Protein AF-A0A3D3DW24-F1 (afdb_monomer_lite)

Foldseek 3Di:
DDDDDDPPDDDDDDDDDDPPQDPVNCVVCCVPPVVVPDDDPPPDDDDPDDDPDDWDDDDLQVVLCQFQVDGCVVQQNPYLPDLPGGRQDGQTPLNVVVVVVDQAEDEDDQSQDPDPPRNVVVRNHPYYDDD

Radius of gyration: 16.71 Å; chains: 1; bounding box: 39×28×44 Å

Sequence (131 aa):
MTFVSGADSKPHVILIVNSDITEIDEQIAVDKVFSKNIDFPSGVAWRKSRCDVRLSPGGSATLAALLYGKQSLVCGVVGDHDWRRKPVRSTSLADHFALAGYTTVFSGAWSMGLSPPYDFKSRGFKAEIES

Structure (mmCIF, N/CA/C/O backbone):
data_AF-A0A3D3DW24-F1
#
_entry.id   AF-A0A3D3DW24-F1
#
loop_
_atom_site.g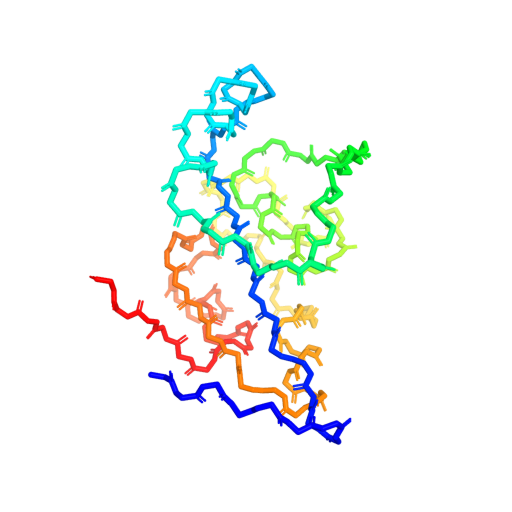roup_PDB
_atom_site.id
_atom_site.type_symbol
_atom_site.label_atom_id
_atom_site.label_alt_id
_atom_site.label_comp_id
_atom_site.label_asym_id
_atom_site.label_entity_id
_atom_site.label_seq_id
_atom_site.pdbx_PDB_ins_code
_atom_site.Cartn_x
_atom_site.Cartn_y
_atom_site.Cartn_z
_atom_site.occupancy
_atom_site.B_iso_or_equiv
_atom_site.auth_seq_id
_atom_site.auth_comp_id
_atom_site.auth_asym_id
_atom_site.auth_atom_id
_atom_site.pdbx_PDB_model_num
ATOM 1 N N . MET A 1 1 ? -16.713 14.308 7.192 1.00 38.91 1 MET A N 1
ATOM 2 C CA . MET A 1 1 ? -16.768 12.833 7.277 1.00 38.91 1 MET A CA 1
ATOM 3 C C . MET A 1 1 ? -17.411 12.491 8.609 1.00 38.91 1 MET A C 1
ATOM 5 O O . MET A 1 1 ? -16.880 12.899 9.631 1.00 38.91 1 MET A O 1
ATOM 9 N N . THR A 1 2 ? -18.591 11.876 8.608 1.00 37.19 2 THR A N 1
ATOM 10 C CA . THR A 1 2 ? -19.327 11.566 9.845 1.00 37.19 2 THR A CA 1
ATOM 11 C C . THR A 1 2 ? -18.972 10.144 10.259 1.00 37.19 2 THR A C 1
ATOM 13 O O . THR A 1 2 ? -19.266 9.208 9.519 1.00 37.19 2 THR A O 1
ATOM 16 N N . PHE A 1 3 ? -18.295 9.976 11.394 1.00 46.94 3 PHE A N 1
ATOM 17 C CA . PHE A 1 3 ? -17.976 8.655 11.931 1.00 46.94 3 PHE A CA 1
ATOM 18 C C . PHE A 1 3 ? -19.231 8.079 12.586 1.00 46.94 3 PHE A C 1
ATOM 20 O O . PHE A 1 3 ? -19.738 8.636 13.557 1.00 46.94 3 PHE A O 1
ATOM 27 N N . VAL A 1 4 ? -19.760 6.990 12.033 1.00 49.16 4 VAL A N 1
ATOM 28 C CA . VAL A 1 4 ? -20.922 6.293 12.594 1.00 49.16 4 VAL A CA 1
ATOM 29 C C . VAL A 1 4 ? -20.394 5.119 13.409 1.00 49.16 4 VAL A C 1
ATOM 31 O O . VAL A 1 4 ? -19.857 4.174 12.841 1.00 49.16 4 VAL A O 1
ATOM 34 N N . SER A 1 5 ? -20.511 5.173 14.737 1.00 45.50 5 SER A N 1
ATOM 35 C CA . SER A 1 5 ? -20.160 4.043 15.601 1.00 45.50 5 SER A CA 1
ATOM 36 C C . SER A 1 5 ? -21.376 3.132 15.789 1.00 45.50 5 SER A C 1
ATOM 38 O O . SER A 1 5 ? -22.230 3.394 16.636 1.00 45.50 5 SER A O 1
ATOM 40 N N . GLY A 1 6 ? -21.475 2.068 14.996 1.00 48.91 6 GLY A N 1
ATOM 41 C CA . GLY A 1 6 ? -22.394 0.956 15.250 1.00 48.91 6 GLY A CA 1
ATOM 42 C C . GLY A 1 6 ? -21.606 -0.307 15.583 1.00 48.91 6 GLY A C 1
ATOM 43 O O . GLY A 1 6 ? -20.629 -0.601 14.898 1.00 48.91 6 GLY A O 1
ATOM 44 N N . ALA A 1 7 ? -22.031 -1.069 16.594 1.00 57.09 7 ALA A N 1
ATOM 45 C CA . ALA A 1 7 ? -21.415 -2.353 16.960 1.00 57.09 7 ALA A CA 1
ATOM 46 C C . ALA A 1 7 ? -21.396 -3.380 15.801 1.00 57.09 7 ALA A C 1
ATOM 48 O O . ALA A 1 7 ? -20.548 -4.265 15.791 1.00 57.09 7 ALA A O 1
ATOM 49 N N . ASP A 1 8 ? -22.262 -3.193 14.796 1.00 55.69 8 ASP A N 1
ATOM 50 C CA . ASP A 1 8 ? -22.349 -4.006 13.573 1.00 55.69 8 ASP A CA 1
ATOM 51 C C . ASP A 1 8 ? -21.697 -3.353 12.335 1.00 55.69 8 ASP A C 1
ATOM 53 O O . ASP A 1 8 ? -21.780 -3.875 11.221 1.00 55.69 8 ASP A O 1
ATOM 57 N N . SER A 1 9 ? -21.058 -2.189 12.491 1.00 71.25 9 SER A N 1
ATOM 58 C CA . SER A 1 9 ? -20.392 -1.494 11.383 1.00 71.25 9 SER A CA 1
ATOM 59 C C . SER A 1 9 ? -18.926 -1.918 11.265 1.00 71.25 9 SER A C 1
ATOM 61 O O . SER A 1 9 ? -18.195 -1.985 12.253 1.00 71.25 9 SER A O 1
ATOM 63 N N . LYS A 1 10 ? -18.483 -2.224 10.037 1.00 81.88 10 LYS A N 1
ATOM 64 C CA . LYS A 1 10 ? -17.080 -2.559 9.746 1.00 81.88 10 LYS A CA 1
ATOM 65 C C . LYS A 1 10 ? -16.165 -1.411 10.200 1.00 81.88 10 LYS A C 1
ATOM 67 O O . LYS A 1 10 ? -16.485 -0.257 9.914 1.00 81.88 10 LYS A O 1
ATOM 72 N N . PRO A 1 11 ? -15.020 -1.691 10.849 1.00 85.50 11 PRO A N 1
ATOM 73 C CA . PRO A 1 11 ? -14.151 -0.639 11.363 1.00 85.50 11 PRO A CA 1
ATOM 74 C C . PRO A 1 11 ? -13.553 0.167 10.215 1.00 85.50 11 PRO A C 1
ATOM 76 O O . PRO A 1 11 ? -13.102 -0.414 9.229 1.00 85.50 11 PRO A O 1
ATOM 79 N N . HIS A 1 12 ? -13.495 1.491 10.361 1.00 83.62 12 HIS A N 1
ATOM 80 C CA . HIS A 1 12 ? -12.709 2.332 9.463 1.00 83.62 12 HIS A CA 1
ATOM 81 C C . HIS A 1 12 ? -11.217 2.047 9.660 1.00 83.62 12 HIS A C 1
ATOM 83 O O . HIS A 1 12 ? -10.728 2.018 10.788 1.00 83.62 12 HIS A O 1
ATOM 89 N N . VAL A 1 13 ? -10.494 1.855 8.558 1.00 87.94 13 VAL A N 1
ATOM 90 C CA . VAL A 1 13 ? -9.048 1.623 8.568 1.00 87.94 13 VAL A CA 1
ATOM 91 C C . VAL A 1 13 ? -8.363 2.836 7.957 1.00 87.94 13 VAL A C 1
ATOM 93 O O . VAL A 1 13 ? -8.644 3.193 6.815 1.00 87.94 13 VAL A O 1
ATOM 96 N N . ILE A 1 14 ? -7.470 3.464 8.721 1.00 86.69 14 ILE A N 1
ATOM 97 C CA . ILE A 1 14 ? -6.633 4.576 8.267 1.00 86.69 14 ILE A CA 1
ATOM 98 C C . ILE A 1 14 ? -5.181 4.123 8.385 1.00 86.69 14 ILE A C 1
ATOM 100 O O . ILE A 1 14 ? -4.731 3.756 9.469 1.00 86.69 14 ILE A O 1
ATOM 104 N N . LEU A 1 15 ? -4.460 4.140 7.265 1.00 87.94 15 LEU A N 1
ATOM 105 C CA . LEU A 1 15 ? -3.042 3.808 7.202 1.00 87.94 15 LEU A CA 1
ATOM 106 C C . LEU A 1 15 ? -2.259 5.063 6.819 1.00 87.94 15 LEU A C 1
ATOM 108 O O . LEU A 1 15 ? -2.418 5.577 5.715 1.00 87.94 15 LEU A O 1
ATOM 112 N N . ILE A 1 16 ? -1.418 5.537 7.735 1.00 84.31 16 ILE A N 1
ATOM 113 C CA . ILE A 1 16 ? -0.531 6.681 7.515 1.00 84.31 16 ILE A CA 1
ATOM 114 C C . ILE A 1 16 ? 0.878 6.134 7.321 1.00 84.31 16 ILE A C 1
ATOM 116 O O . ILE A 1 16 ? 1.389 5.415 8.180 1.00 84.31 16 ILE A O 1
ATOM 120 N N . VAL A 1 17 ? 1.486 6.462 6.185 1.00 83.19 17 VAL A N 1
ATOM 121 C CA . VAL A 1 17 ? 2.841 6.037 5.831 1.00 83.19 17 VAL A CA 1
ATOM 122 C C . VAL A 1 17 ? 3.675 7.284 5.622 1.00 83.19 17 VAL A C 1
ATOM 124 O O . VAL A 1 17 ? 3.370 8.097 4.753 1.00 83.19 17 VAL A O 1
ATOM 127 N N . ASN A 1 18 ? 4.722 7.429 6.423 1.00 79.88 18 ASN A N 1
ATOM 128 C CA . ASN A 1 18 ? 5.648 8.540 6.285 1.00 79.88 18 ASN A CA 1
ATOM 129 C C . ASN A 1 18 ? 6.760 8.188 5.286 1.00 79.88 18 ASN A C 1
ATOM 131 O O . ASN A 1 18 ? 7.170 7.030 5.198 1.00 79.88 18 ASN A O 1
ATOM 135 N N . SER A 1 19 ? 7.252 9.188 4.552 1.00 78.12 19 SER A N 1
ATOM 136 C CA . SER A 1 19 ? 8.435 9.058 3.691 1.00 78.12 19 SER A CA 1
ATOM 137 C C . SER A 1 19 ? 9.666 9.548 4.437 1.00 78.12 19 SER A C 1
ATOM 139 O O . SER A 1 19 ? 9.597 10.572 5.111 1.00 78.12 19 SER A O 1
ATOM 141 N N . ASP A 1 20 ? 10.776 8.827 4.287 1.00 76.62 20 ASP A N 1
ATOM 142 C CA . ASP A 1 20 ? 12.114 9.246 4.725 1.00 76.62 20 ASP A CA 1
ATOM 143 C C . ASP A 1 20 ? 12.233 9.630 6.209 1.00 76.62 20 ASP A C 1
ATOM 145 O O . ASP A 1 20 ? 13.071 10.444 6.586 1.00 76.62 20 ASP A O 1
ATOM 149 N N . ILE A 1 21 ? 11.415 9.014 7.068 1.00 73.75 21 ILE A N 1
ATOM 150 C CA . ILE A 1 21 ? 11.572 9.106 8.522 1.00 73.75 21 ILE A CA 1
ATOM 151 C C . ILE A 1 21 ? 12.443 7.943 8.987 1.00 73.75 21 ILE A C 1
ATOM 153 O O . ILE A 1 21 ? 12.124 6.777 8.746 1.00 73.75 21 ILE A O 1
ATOM 157 N N . THR A 1 22 ? 13.543 8.254 9.667 1.00 68.38 22 THR A N 1
ATOM 158 C CA . THR A 1 22 ? 14.401 7.245 10.297 1.00 68.38 22 THR A CA 1
ATOM 159 C C . THR A 1 22 ? 13.960 6.947 11.733 1.00 68.38 22 THR A C 1
ATOM 161 O O . THR A 1 22 ? 13.223 7.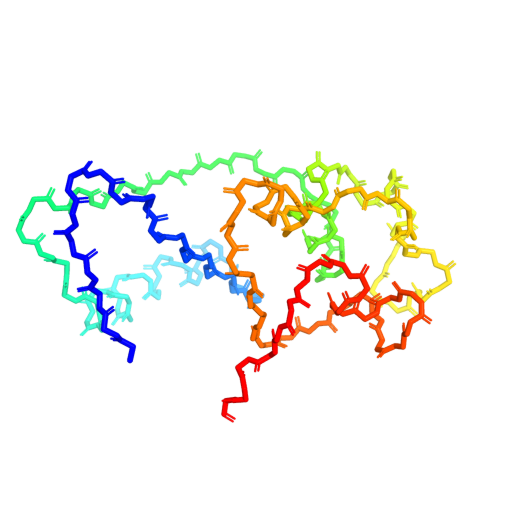716 12.346 1.00 68.38 22 THR A O 1
ATOM 164 N N . GLU A 1 23 ? 14.456 5.856 12.325 1.00 64.88 23 GLU A N 1
ATOM 165 C CA . GLU A 1 23 ? 14.204 5.532 13.742 1.00 64.88 23 GLU A CA 1
ATOM 166 C C . GLU A 1 23 ? 14.633 6.670 14.696 1.00 64.88 23 GLU A C 1
ATOM 168 O O . GLU A 1 23 ? 14.003 6.894 15.732 1.00 64.88 23 GLU A O 1
ATOM 173 N N . ILE A 1 24 ? 15.679 7.421 14.330 1.00 60.62 24 ILE A N 1
ATOM 174 C CA . ILE A 1 24 ? 16.173 8.574 15.098 1.00 60.62 24 ILE A CA 1
ATOM 175 C C . ILE A 1 24 ? 15.182 9.740 14.997 1.00 60.62 24 ILE A C 1
ATOM 177 O O . ILE A 1 24 ? 14.871 10.378 16.007 1.00 60.62 24 ILE A O 1
ATOM 181 N N . ASP A 1 25 ? 14.636 9.974 13.802 1.00 58.81 25 ASP A N 1
ATOM 182 C CA . ASP A 1 25 ? 13.602 10.984 13.580 1.00 58.81 25 ASP A CA 1
ATOM 183 C C . ASP A 1 25 ? 12.306 10.615 14.309 1.00 58.81 25 ASP A C 1
ATOM 185 O O . ASP A 1 25 ? 11.685 11.485 14.913 1.00 58.81 25 ASP A O 1
ATOM 189 N N . GLU A 1 26 ? 11.919 9.333 14.348 1.00 55.91 26 GLU A N 1
ATOM 190 C CA . GLU A 1 26 ? 10.730 8.866 15.075 1.00 55.91 26 GLU A CA 1
ATOM 191 C C . GLU A 1 26 ? 10.823 9.112 16.580 1.00 55.91 26 GLU A C 1
ATOM 193 O O . GLU A 1 26 ? 9.830 9.503 17.192 1.00 55.91 26 GLU A O 1
ATOM 198 N N . GLN A 1 27 ? 11.987 8.898 17.198 1.00 56.78 27 GLN A N 1
ATOM 199 C CA . GLN A 1 27 ? 12.145 9.129 18.636 1.00 56.78 27 GLN A CA 1
ATOM 200 C C . GLN A 1 27 ? 11.917 10.607 18.992 1.00 56.78 27 GLN A C 1
ATOM 202 O O . GLN A 1 27 ? 11.334 10.918 20.026 1.00 56.78 27 GLN A O 1
ATOM 207 N N . ILE A 1 28 ? 12.323 11.524 18.113 1.00 54.56 28 ILE A N 1
ATOM 208 C CA . ILE A 1 28 ? 12.154 12.967 18.318 1.00 54.56 28 ILE A CA 1
ATOM 209 C C . ILE A 1 28 ? 10.757 13.435 17.872 1.00 54.56 28 ILE A C 1
ATOM 211 O O . ILE A 1 28 ? 10.170 14.308 18.516 1.00 54.56 28 ILE A O 1
ATOM 215 N N . ALA A 1 29 ? 10.211 12.871 16.793 1.00 55.50 29 ALA A N 1
ATOM 216 C CA . ALA A 1 29 ? 8.963 13.299 16.164 1.00 55.50 29 ALA A CA 1
ATOM 217 C C . ALA A 1 29 ? 7.713 12.686 16.807 1.00 55.50 29 ALA A C 1
ATOM 219 O O . ALA A 1 29 ? 6.714 13.384 16.960 1.00 55.50 29 ALA A O 1
ATOM 220 N N . VAL A 1 30 ? 7.736 11.421 17.234 1.00 55.97 30 VAL A N 1
ATOM 221 C CA . VAL A 1 30 ? 6.582 10.807 17.915 1.00 55.97 30 VAL A CA 1
ATOM 222 C C . VAL A 1 30 ? 6.322 11.512 19.246 1.00 55.97 30 VAL A C 1
ATOM 224 O O . VAL A 1 30 ? 5.193 11.926 19.516 1.00 55.97 30 VAL A O 1
ATOM 227 N N . ASP A 1 31 ? 7.381 11.758 20.018 1.00 56.03 31 ASP A N 1
ATOM 228 C CA . ASP A 1 31 ? 7.270 12.383 21.336 1.00 56.03 31 ASP A CA 1
ATOM 229 C C . ASP A 1 31 ? 6.889 13.873 21.255 1.00 56.03 31 ASP A C 1
ATOM 231 O O . ASP A 1 31 ? 6.222 14.378 22.160 1.00 56.03 31 ASP A O 1
ATOM 235 N N . LYS A 1 32 ? 7.261 14.590 20.179 1.00 54.06 32 LYS A N 1
ATOM 236 C CA . LYS A 1 32 ? 6.997 16.040 20.036 1.00 54.06 32 LYS A CA 1
ATOM 237 C C . LYS A 1 32 ? 5.8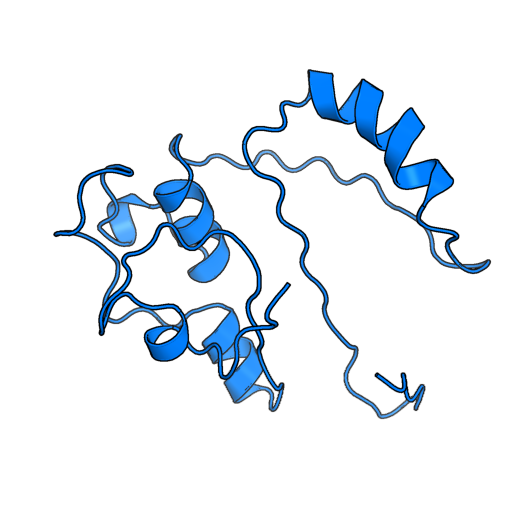29 16.418 19.123 1.00 54.06 32 LYS A C 1
ATOM 239 O O . LYS A 1 32 ? 5.256 17.486 19.338 1.00 54.06 32 LYS A O 1
ATOM 244 N N . VAL A 1 33 ? 5.520 15.621 18.098 1.00 54.09 33 VAL A N 1
ATOM 245 C CA . VAL A 1 33 ? 4.571 15.967 17.018 1.00 54.09 33 VAL A CA 1
ATOM 246 C C . VAL A 1 33 ? 3.296 15.132 17.104 1.00 54.09 33 VAL A C 1
ATOM 248 O O . VAL A 1 33 ? 2.204 15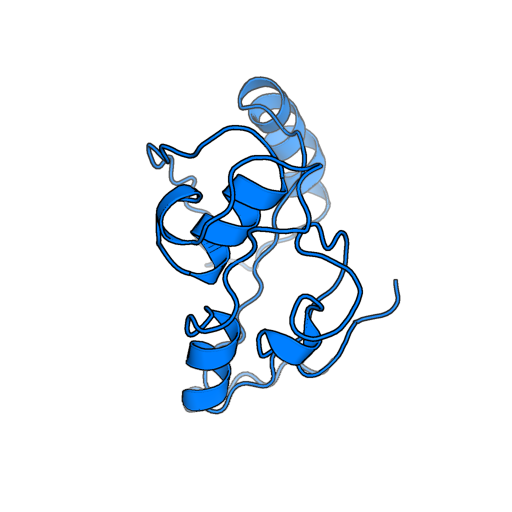.692 17.026 1.00 54.09 33 VAL A O 1
ATOM 251 N N . PHE A 1 34 ? 3.404 13.816 17.312 1.00 56.34 34 PHE A N 1
ATOM 252 C CA . PHE A 1 34 ? 2.221 12.947 17.386 1.00 56.34 34 PHE A CA 1
ATOM 253 C C . PHE A 1 34 ? 1.440 13.135 18.689 1.00 56.34 34 PHE A C 1
ATOM 255 O O . PHE A 1 34 ? 0.217 13.239 18.653 1.00 56.34 34 PHE A O 1
ATOM 262 N N . SER A 1 35 ? 2.142 13.259 19.818 1.00 55.28 35 SER A N 1
ATOM 263 C CA . SER A 1 35 ? 1.539 13.466 21.144 1.00 55.28 35 SER A CA 1
ATOM 264 C C . SER A 1 35 ? 0.754 14.778 21.289 1.00 55.28 35 SER A C 1
ATOM 266 O O . SER A 1 35 ? -0.080 14.882 22.179 1.00 55.28 35 SER A O 1
ATOM 268 N N . LYS A 1 36 ? 1.015 15.781 20.436 1.00 56.69 36 LYS A N 1
ATOM 269 C CA . LYS A 1 36 ? 0.363 17.102 20.499 1.00 56.69 36 LYS A CA 1
ATOM 270 C C . LYS A 1 36 ? -0.828 17.264 19.559 1.00 56.69 36 LYS A C 1
ATOM 272 O O . LYS A 1 36 ? -1.654 18.134 19.798 1.00 56.69 36 LYS A O 1
ATOM 277 N N . ASN A 1 37 ? -0.880 16.481 18.481 1.00 58.06 37 ASN A N 1
ATOM 278 C CA . ASN A 1 37 ? -1.878 16.640 17.418 1.00 58.06 37 ASN A CA 1
ATOM 279 C C . ASN A 1 37 ? -2.898 15.495 17.372 1.00 58.06 37 ASN A C 1
ATOM 281 O O . ASN A 1 37 ? -3.870 15.584 16.625 1.00 58.06 37 ASN A O 1
ATOM 285 N N . ILE A 1 38 ? -2.681 14.421 18.139 1.00 59.22 38 ILE A N 1
ATOM 286 C CA . ILE A 1 38 ? -3.618 13.303 18.240 1.00 59.22 38 ILE A CA 1
ATOM 287 C C . ILE A 1 38 ? -3.994 13.098 19.707 1.00 59.22 38 ILE A C 1
ATOM 289 O O . ILE A 1 38 ? -3.320 12.378 20.443 1.00 59.22 38 ILE A O 1
ATOM 293 N N . ASP A 1 39 ? -5.099 13.718 20.116 1.00 56.69 39 ASP A N 1
ATOM 294 C CA . ASP A 1 39 ? -5.760 13.395 21.378 1.00 56.69 39 ASP A CA 1
ATOM 295 C C . ASP A 1 39 ? -6.472 12.051 21.220 1.00 56.69 39 ASP A C 1
ATOM 297 O O . ASP A 1 39 ? -7.531 11.940 20.595 1.00 56.69 39 ASP A O 1
ATOM 301 N N . PHE A 1 40 ? -5.868 10.993 21.755 1.00 59.06 40 PHE A N 1
ATOM 302 C CA . PHE A 1 40 ? -6.515 9.689 21.778 1.00 59.06 40 PHE A CA 1
ATOM 303 C C . PHE A 1 40 ? -7.597 9.660 22.869 1.00 59.06 40 PHE A C 1
ATOM 305 O O . PHE A 1 40 ? -7.329 10.059 24.006 1.00 59.06 40 PHE A O 1
ATOM 312 N N . PRO A 1 41 ? -8.809 9.154 22.571 1.00 59.97 41 PRO A N 1
ATOM 313 C CA . PRO A 1 41 ? -9.841 8.956 23.580 1.00 59.97 41 PRO A CA 1
ATOM 314 C C . PRO A 1 41 ? -9.350 8.064 24.723 1.00 59.97 41 PRO A C 1
ATOM 316 O O . PRO A 1 41 ? -8.567 7.129 24.513 1.00 59.97 41 PRO A O 1
ATOM 319 N N . SER A 1 42 ? -9.870 8.298 25.929 1.00 55.03 42 SER A N 1
ATOM 320 C CA . SER A 1 42 ? -9.636 7.417 27.071 1.00 55.03 42 SER A CA 1
ATOM 321 C C . SER A 1 42 ? -10.051 5.978 26.720 1.00 55.03 42 SER A C 1
ATOM 323 O O . SER A 1 42 ? -11.199 5.708 26.379 1.00 55.03 42 SER A O 1
ATOM 325 N N . GLY A 1 43 ? -9.091 5.047 26.758 1.00 56.97 43 GLY A N 1
ATOM 326 C CA . GLY A 1 43 ? -9.305 3.628 26.436 1.00 56.97 43 GLY A CA 1
ATOM 327 C C . GLY A 1 43 ? -8.646 3.134 25.144 1.00 56.97 43 GLY A C 1
ATOM 328 O O . GLY A 1 43 ? -8.573 1.923 24.937 1.00 56.97 43 GLY A O 1
ATOM 329 N N . VAL A 1 44 ? -8.098 4.018 24.303 1.00 61.44 44 VAL A N 1
ATOM 330 C CA . VAL A 1 44 ? -7.257 3.602 23.168 1.00 61.44 44 VAL A CA 1
ATOM 331 C C . VAL A 1 44 ? -5.818 3.423 23.649 1.00 61.44 44 VAL A C 1
ATOM 333 O O . VAL A 1 44 ? -5.095 4.389 23.883 1.00 61.44 44 VAL A O 1
ATOM 336 N N . ALA A 1 45 ? -5.386 2.171 23.807 1.00 58.25 45 ALA A N 1
ATOM 337 C CA . ALA A 1 45 ? -3.998 1.862 24.129 1.00 58.25 45 ALA A CA 1
ATOM 338 C C . ALA A 1 45 ? -3.126 2.046 22.880 1.00 58.25 45 ALA A C 1
ATOM 340 O O . ALA A 1 45 ? -3.171 1.234 21.952 1.00 58.25 45 ALA A O 1
ATOM 341 N N . TRP A 1 46 ? -2.309 3.100 22.853 1.00 59.38 46 TRP A N 1
ATOM 342 C CA . TRP A 1 46 ? -1.268 3.217 21.840 1.00 59.38 46 TRP A CA 1
ATOM 343 C C . TRP A 1 46 ? -0.209 2.147 22.102 1.00 59.38 46 TRP A C 1
ATOM 345 O O . TRP A 1 46 ? 0.459 2.149 23.137 1.00 59.38 46 TRP A O 1
ATOM 355 N N . ARG A 1 47 ? -0.064 1.198 21.176 1.00 61.00 47 ARG A N 1
ATOM 356 C CA . ARG A 1 47 ? 0.977 0.175 21.252 1.00 61.00 47 ARG A CA 1
ATOM 357 C C . ARG A 1 47 ? 2.040 0.491 20.217 1.00 61.00 47 ARG A C 1
ATOM 359 O O . ARG A 1 47 ? 1.860 0.191 19.039 1.00 61.00 47 ARG A O 1
ATOM 366 N N . LYS A 1 48 ? 3.172 1.043 20.663 1.00 61.84 48 LYS A N 1
ATOM 367 C CA . LYS A 1 48 ? 4.377 1.074 19.830 1.00 61.84 48 LYS A CA 1
ATOM 368 C C . LYS A 1 48 ? 4.770 -0.371 19.544 1.00 61.84 48 LYS A C 1
ATOM 370 O O . LYS A 1 48 ? 5.160 -1.101 20.453 1.00 61.84 48 LYS A O 1
ATOM 375 N N . SER A 1 49 ? 4.631 -0.793 18.297 1.00 61.47 49 SER A N 1
ATOM 376 C CA . SER A 1 49 ? 5.093 -2.099 17.845 1.00 61.47 49 SER A CA 1
ATOM 377 C C . SER A 1 49 ? 6.281 -1.881 16.928 1.00 61.47 49 SER A C 1
ATOM 379 O O . SER A 1 49 ? 6.143 -1.261 15.878 1.00 61.47 49 SER A O 1
ATOM 381 N N . ARG A 1 50 ? 7.449 -2.387 17.325 1.00 62.34 50 ARG A N 1
ATOM 382 C CA . ARG A 1 50 ? 8.588 -2.515 16.417 1.00 62.34 50 ARG A CA 1
ATOM 383 C C . ARG A 1 50 ? 8.451 -3.848 15.704 1.00 62.34 50 ARG A C 1
ATOM 385 O O . ARG A 1 50 ? 8.293 -4.880 16.353 1.00 62.34 50 ARG A O 1
ATOM 392 N N . CYS A 1 51 ? 8.469 -3.817 14.383 1.00 60.12 51 CYS A N 1
ATOM 393 C CA . CYS A 1 51 ? 8.566 -5.017 13.572 1.00 60.12 51 CYS A CA 1
ATOM 394 C C . CYS A 1 51 ? 9.832 -4.914 12.726 1.00 60.12 51 CYS A C 1
ATOM 396 O O . CYS A 1 51 ? 10.098 -3.868 12.136 1.00 60.12 51 CYS A O 1
ATOM 398 N N . ASP A 1 52 ? 10.614 -5.993 12.687 1.00 64.88 52 ASP A N 1
ATOM 399 C CA . ASP A 1 52 ? 11.770 -6.101 11.798 1.00 64.88 52 ASP A CA 1
ATOM 400 C C . ASP A 1 52 ? 11.268 -6.240 10.360 1.00 64.88 52 ASP A C 1
ATOM 402 O O . ASP A 1 52 ? 11.064 -7.337 9.832 1.00 64.88 52 ASP A O 1
ATOM 406 N N . VAL A 1 53 ? 11.014 -5.100 9.729 1.00 66.62 53 VAL A N 1
ATOM 407 C CA . VAL A 1 53 ? 10.511 -5.027 8.364 1.00 66.62 53 VAL A CA 1
ATOM 408 C C . VAL A 1 53 ? 11.706 -4.939 7.423 1.00 66.62 53 VAL A C 1
ATOM 410 O O . VAL A 1 53 ? 12.341 -3.901 7.265 1.00 66.62 53 VAL A O 1
ATOM 413 N N . ARG A 1 54 ? 12.043 -6.074 6.806 1.00 73.56 54 ARG A N 1
ATOM 414 C CA . ARG A 1 54 ? 13.116 -6.153 5.808 1.00 73.56 54 ARG A CA 1
ATOM 415 C C . ARG A 1 54 ? 12.562 -5.800 4.435 1.00 73.56 54 ARG A C 1
ATOM 417 O O . ARG A 1 54 ? 11.900 -6.619 3.798 1.00 73.56 54 ARG A O 1
ATOM 424 N N . LEU A 1 55 ? 12.855 -4.588 3.985 1.00 74.62 55 LEU A N 1
ATOM 425 C CA . LEU A 1 55 ? 12.443 -4.063 2.687 1.00 74.62 55 LEU A CA 1
ATOM 426 C C . LEU A 1 55 ? 13.667 -3.673 1.870 1.00 74.62 55 LEU A C 1
ATOM 428 O O . LEU A 1 55 ? 14.718 -3.346 2.419 1.00 74.62 55 LEU A O 1
ATOM 432 N N . SER A 1 56 ? 13.530 -3.693 0.545 1.00 81.12 56 SER A N 1
ATOM 433 C CA . SER A 1 56 ? 14.509 -3.007 -0.296 1.00 81.12 56 SER A CA 1
ATOM 434 C C . SER A 1 56 ? 14.384 -1.495 -0.082 1.00 81.12 56 SER A C 1
ATOM 436 O O . SER A 1 56 ? 13.264 -1.011 0.098 1.00 81.12 56 SER A O 1
ATOM 438 N N . PRO A 1 57 ? 15.500 -0.750 -0.119 1.00 80.06 57 PRO A N 1
ATOM 439 C CA . PRO A 1 57 ? 15.467 0.700 0.009 1.00 80.06 57 PRO A CA 1
ATOM 440 C C . PRO A 1 57 ? 14.685 1.337 -1.147 1.00 80.06 57 PRO A C 1
ATOM 442 O O . PRO A 1 57 ? 14.640 0.793 -2.254 1.00 80.06 57 PRO A O 1
ATOM 445 N N . GLY A 1 58 ? 14.100 2.504 -0.882 1.00 82.56 58 GLY A N 1
ATOM 446 C CA . GLY A 1 58 ? 13.358 3.295 -1.863 1.00 82.56 58 GLY A CA 1
ATOM 447 C C . GLY A 1 58 ? 11.845 3.291 -1.647 1.00 82.56 58 GLY A C 1
ATOM 448 O O . GLY A 1 58 ? 11.256 2.358 -1.080 1.00 82.56 58 GLY A O 1
ATOM 449 N N . GLY A 1 59 ? 11.204 4.357 -2.119 1.00 84.44 59 GLY A N 1
ATOM 450 C CA . GLY A 1 59 ? 9.776 4.594 -1.914 1.00 84.44 59 GLY A CA 1
ATOM 451 C C . GLY A 1 59 ? 8.899 3.609 -2.689 1.00 84.44 59 GLY A C 1
ATOM 452 O O . GLY A 1 59 ? 7.895 3.125 -2.170 1.00 84.44 59 GLY A O 1
ATOM 453 N N . SER A 1 60 ? 9.285 3.252 -3.914 1.00 86.00 60 SER A N 1
ATOM 454 C CA . SER A 1 60 ? 8.535 2.314 -4.766 1.00 86.00 60 SER A CA 1
ATOM 455 C C . SER A 1 60 ? 8.632 0.890 -4.240 1.00 86.00 60 SER A C 1
ATOM 457 O O . SER A 1 60 ? 7.653 0.147 -4.273 1.00 86.00 60 SER A O 1
ATOM 459 N N . ALA A 1 61 ? 9.806 0.497 -3.743 1.00 86.38 61 ALA A N 1
ATOM 460 C CA . ALA A 1 61 ? 10.005 -0.821 -3.155 1.00 86.38 61 ALA A CA 1
ATOM 461 C C . ALA A 1 61 ? 9.183 -0.994 -1.871 1.00 86.38 61 ALA A C 1
ATOM 463 O O . ALA A 1 61 ? 8.492 -2.004 -1.717 1.00 86.38 61 ALA A O 1
ATOM 464 N N . THR A 1 62 ? 9.214 0.015 -0.999 1.00 86.25 62 THR A N 1
ATOM 465 C CA . THR A 1 62 ? 8.417 0.063 0.233 1.00 86.25 62 THR A CA 1
ATOM 466 C C . THR A 1 62 ? 6.925 0.019 -0.076 1.00 86.25 62 THR A C 1
ATOM 468 O O . THR A 1 62 ? 6.208 -0.831 0.455 1.00 86.25 62 THR A O 1
ATOM 471 N N . LEU A 1 63 ? 6.455 0.864 -0.999 1.00 87.06 63 LEU A N 1
ATOM 472 C CA . LEU A 1 63 ? 5.046 0.908 -1.383 1.00 87.06 63 LEU A CA 1
ATOM 473 C C . LEU A 1 63 ? 4.587 -0.405 -2.037 1.00 87.06 63 LEU A C 1
ATOM 475 O O . LEU A 1 63 ? 3.492 -0.882 -1.752 1.00 87.06 63 LEU A O 1
ATOM 479 N N . ALA A 1 64 ? 5.425 -1.045 -2.858 1.00 87.56 64 ALA A N 1
ATOM 480 C CA . ALA A 1 64 ? 5.116 -2.356 -3.424 1.00 87.56 64 ALA A CA 1
ATOM 481 C C . ALA A 1 64 ? 4.988 -3.437 -2.342 1.00 87.56 64 ALA A C 1
ATOM 483 O O . ALA A 1 64 ? 4.048 -4.232 -2.369 1.00 87.56 64 ALA A O 1
ATOM 484 N N . ALA A 1 65 ? 5.900 -3.470 -1.375 1.00 87.12 65 ALA A N 1
ATOM 485 C CA . ALA A 1 65 ? 5.817 -4.442 -0.295 1.00 87.12 65 ALA A CA 1
ATOM 486 C C . ALA A 1 65 ? 4.590 -4.226 0.589 1.00 87.12 65 ALA A C 1
ATOM 488 O O . ALA A 1 65 ? 3.916 -5.194 0.938 1.00 87.12 65 ALA A O 1
ATOM 489 N N . LEU A 1 66 ? 4.260 -2.969 0.876 1.00 88.75 66 LEU A N 1
ATOM 490 C CA . LEU A 1 66 ? 3.077 -2.604 1.640 1.00 88.75 66 LEU A CA 1
ATOM 491 C C . LEU A 1 66 ? 1.781 -3.006 0.927 1.00 88.75 66 LEU A C 1
ATOM 493 O O . LEU A 1 66 ? 0.904 -3.620 1.529 1.00 88.75 66 LEU A O 1
ATOM 497 N N . LEU A 1 67 ? 1.657 -2.667 -0.358 1.00 89.19 67 LEU A N 1
ATOM 498 C CA . LEU A 1 67 ? 0.431 -2.909 -1.113 1.00 89.19 67 LEU A CA 1
ATOM 499 C C . LEU A 1 67 ? 0.235 -4.380 -1.463 1.00 89.19 67 LEU A C 1
ATOM 501 O O . LEU A 1 67 ? -0.903 -4.816 -1.546 1.00 89.19 67 LEU A O 1
ATOM 505 N N . TYR A 1 68 ? 1.298 -5.143 -1.702 1.00 88.19 68 TYR A N 1
ATOM 506 C CA . TYR A 1 68 ? 1.165 -6.511 -2.217 1.00 88.19 68 TYR A CA 1
ATOM 507 C C . TYR A 1 68 ? 1.582 -7.591 -1.220 1.00 88.19 68 TYR A C 1
ATOM 509 O O . TYR A 1 68 ? 1.452 -8.774 -1.534 1.00 88.19 68 TYR A O 1
ATOM 517 N N . GLY A 1 69 ? 2.121 -7.217 -0.055 1.00 87.56 69 GLY A N 1
ATOM 518 C CA . GLY A 1 69 ? 2.637 -8.163 0.939 1.00 87.56 69 GLY A CA 1
ATOM 519 C C . GLY A 1 69 ? 3.791 -9.026 0.414 1.00 87.56 69 GLY A C 1
ATOM 520 O O . GLY A 1 69 ? 3.990 -10.147 0.876 1.00 87.56 69 GLY A O 1
ATOM 521 N N . LYS A 1 70 ? 4.519 -8.548 -0.603 1.00 85.75 70 LYS A N 1
ATOM 522 C CA . LYS A 1 70 ? 5.554 -9.298 -1.334 1.00 85.75 70 LYS A CA 1
ATOM 523 C C . LYS A 1 70 ? 6.814 -8.462 -1.493 1.00 85.75 70 LYS A C 1
ATOM 525 O O . LYS A 1 70 ? 6.739 -7.248 -1.637 1.00 85.75 70 LYS A O 1
ATOM 530 N N . GLN A 1 71 ? 7.975 -9.115 -1.542 1.00 85.12 71 GLN A N 1
ATOM 531 C CA . GLN A 1 71 ? 9.232 -8.423 -1.831 1.00 85.12 71 GLN A CA 1
ATOM 532 C C . GLN A 1 71 ? 9.154 -7.667 -3.166 1.00 85.12 71 GLN A C 1
ATOM 534 O O . GLN A 1 71 ? 8.602 -8.167 -4.148 1.00 85.12 71 GLN A O 1
ATOM 539 N N . SER A 1 72 ? 9.746 -6.474 -3.202 1.00 83.62 72 SER A N 1
ATOM 540 C CA . SER A 1 72 ? 9.767 -5.562 -4.355 1.00 83.62 72 SER A CA 1
ATOM 541 C C . SER A 1 72 ? 10.162 -6.262 -5.660 1.00 83.62 72 SER A C 1
ATOM 543 O O . SER A 1 72 ? 9.440 -6.151 -6.647 1.00 83.62 72 SER A O 1
ATOM 545 N N . LEU A 1 73 ? 11.225 -7.072 -5.647 1.00 82.44 73 LEU A N 1
ATOM 546 C CA . LEU A 1 73 ? 11.697 -7.818 -6.819 1.00 82.44 73 LEU A CA 1
ATOM 547 C C . LEU A 1 73 ? 10.682 -8.850 -7.331 1.00 82.44 73 LEU A C 1
ATOM 549 O O . LEU A 1 73 ? 10.553 -9.027 -8.539 1.00 82.44 73 LEU A O 1
ATOM 553 N N . VAL A 1 74 ? 9.914 -9.488 -6.441 1.00 83.44 74 VAL A N 1
ATOM 554 C CA . VAL A 1 74 ? 8.816 -10.403 -6.821 1.00 83.44 74 VAL A CA 1
ATOM 555 C C . VAL A 1 74 ? 7.677 -9.628 -7.484 1.00 83.44 74 VAL A C 1
ATOM 557 O O . VAL A 1 74 ? 7.017 -10.121 -8.396 1.00 83.44 74 VAL A O 1
ATOM 560 N N . CYS A 1 75 ? 7.480 -8.382 -7.064 1.00 80.56 75 CYS A N 1
ATOM 561 C CA . CYS A 1 75 ? 6.590 -7.428 -7.712 1.00 80.56 75 CYS A CA 1
ATOM 562 C C . CYS A 1 75 ? 7.191 -6.823 -8.998 1.00 80.56 75 CYS A C 1
ATOM 564 O O . CYS A 1 75 ? 6.538 -6.019 -9.657 1.00 80.56 75 CYS A O 1
ATOM 566 N N . GLY A 1 76 ? 8.417 -7.190 -9.371 1.00 81.00 76 GLY A N 1
ATOM 567 C CA . GLY A 1 76 ? 9.160 -6.622 -10.493 1.00 81.00 76 GLY A CA 1
ATOM 568 C C . GLY A 1 76 ? 9.872 -5.308 -10.172 1.00 81.00 76 GLY A C 1
ATOM 569 O O . GLY A 1 76 ? 10.699 -4.880 -10.967 1.00 81.00 76 GLY A O 1
ATOM 570 N N . VAL A 1 77 ? 9.622 -4.681 -9.022 1.00 82.88 77 VAL A N 1
ATOM 571 C CA . VAL A 1 77 ? 10.189 -3.374 -8.671 1.00 82.88 77 VAL A CA 1
ATOM 572 C C . VAL A 1 77 ? 11.676 -3.518 -8.373 1.00 82.88 77 VAL A C 1
ATOM 574 O O . VAL A 1 77 ? 12.061 -4.108 -7.366 1.00 82.88 77 VAL A O 1
ATOM 577 N N . VAL A 1 78 ? 12.506 -2.957 -9.253 1.00 78.38 78 VAL A N 1
ATOM 578 C CA . VAL A 1 78 ? 13.976 -2.998 -9.156 1.00 78.38 78 VAL A CA 1
ATOM 579 C C . VAL A 1 78 ? 14.596 -1.689 -8.662 1.00 78.38 78 VAL A C 1
ATOM 581 O O . VAL A 1 78 ? 15.752 -1.685 -8.253 1.00 78.38 78 VAL A O 1
ATOM 584 N N . GLY A 1 79 ? 13.845 -0.587 -8.682 1.00 76.50 79 GLY A N 1
ATOM 585 C CA . GLY A 1 79 ? 14.294 0.722 -8.216 1.00 76.50 79 GLY A CA 1
ATOM 586 C C . GLY A 1 79 ? 13.247 1.806 -8.461 1.00 76.50 79 GLY A C 1
ATOM 587 O O . GLY A 1 79 ? 12.282 1.591 -9.197 1.00 76.50 79 GLY A O 1
ATOM 588 N N . ASP A 1 80 ? 13.443 2.976 -7.857 1.00 75.50 80 ASP A N 1
ATOM 589 C CA . ASP A 1 80 ? 12.451 4.059 -7.895 1.00 75.50 80 ASP A CA 1
ATOM 590 C C . ASP A 1 80 ? 12.302 4.701 -9.278 1.00 75.50 80 ASP A C 1
ATOM 592 O O . ASP A 1 80 ? 11.200 5.074 -9.691 1.00 75.50 80 ASP A O 1
ATOM 596 N N . HIS A 1 81 ? 13.398 4.755 -10.033 1.00 72.12 81 HIS A N 1
ATOM 597 C CA . HIS A 1 81 ? 13.443 5.387 -11.351 1.00 72.12 81 HIS A CA 1
ATOM 598 C C . HIS A 1 81 ? 13.080 4.449 -12.510 1.00 72.12 81 HIS A C 1
ATOM 600 O O . HIS A 1 81 ? 12.946 4.910 -13.644 1.00 72.12 81 HIS A O 1
ATOM 606 N N . ASP A 1 82 ? 12.896 3.147 -12.262 1.00 67.75 82 ASP A N 1
ATOM 607 C CA . ASP A 1 82 ? 12.536 2.201 -13.319 1.00 67.75 82 ASP A CA 1
ATOM 608 C C . ASP A 1 82 ? 11.017 2.004 -13.390 1.00 67.75 82 ASP A C 1
ATOM 610 O O . ASP A 1 82 ? 10.404 1.241 -12.640 1.00 67.75 82 ASP A O 1
ATOM 614 N N . TRP A 1 83 ? 10.383 2.707 -14.326 1.00 60.44 83 TRP A N 1
ATOM 615 C CA . TRP A 1 83 ? 8.954 2.565 -14.599 1.00 60.44 83 TRP A CA 1
ATOM 616 C C . TRP A 1 83 ? 8.598 1.235 -15.283 1.00 60.44 83 TRP A C 1
ATOM 618 O O . TRP A 1 83 ? 7.439 0.825 -15.236 1.00 60.44 83 TRP A O 1
ATOM 628 N N . ARG A 1 84 ? 9.559 0.537 -15.909 1.00 58.38 84 ARG A N 1
ATOM 629 C CA . ARG A 1 84 ? 9.292 -0.609 -16.801 1.00 58.38 84 ARG A CA 1
ATOM 630 C C . ARG A 1 84 ? 9.009 -1.917 -16.072 1.00 58.38 84 ARG A C 1
ATOM 632 O O . ARG A 1 84 ? 8.695 -2.914 -16.720 1.00 58.38 84 ARG A O 1
ATOM 639 N N . ARG A 1 85 ? 9.108 -1.951 -14.744 1.00 62.75 85 ARG A N 1
ATOM 640 C CA . ARG A 1 85 ? 8.974 -3.187 -13.964 1.00 62.75 85 ARG A CA 1
ATOM 641 C C . ARG A 1 85 ? 8.172 -2.968 -12.686 1.00 62.75 85 ARG A C 1
ATOM 643 O O . ARG A 1 85 ? 8.646 -3.181 -11.584 1.00 62.75 85 ARG A O 1
ATOM 650 N N . LYS A 1 86 ? 6.936 -2.502 -12.816 1.00 65.81 86 LYS A N 1
ATOM 651 C CA . LYS A 1 86 ? 6.036 -2.346 -11.665 1.00 65.81 86 LYS A CA 1
ATOM 652 C C . LYS A 1 86 ? 4.919 -3.390 -11.746 1.00 65.81 86 LYS A C 1
ATOM 654 O O . LYS A 1 86 ? 4.488 -3.709 -12.855 1.00 65.81 86 LYS A O 1
ATOM 659 N N . PRO A 1 87 ? 4.482 -3.979 -10.620 1.00 64.44 87 PRO A N 1
ATOM 660 C CA . PRO A 1 87 ? 3.621 -5.163 -10.602 1.00 64.44 87 PRO A CA 1
ATOM 661 C C . PRO A 1 87 ? 2.310 -4.840 -11.297 1.00 64.44 87 PRO A C 1
ATOM 663 O O . PRO A 1 87 ? 1.576 -4.006 -10.803 1.00 64.44 87 PRO A O 1
ATOM 666 N N . VAL A 1 88 ? 2.006 -5.453 -12.444 1.00 63.56 88 VAL A N 1
ATOM 667 C CA . VAL A 1 88 ? 0.799 -5.113 -13.225 1.00 63.56 88 VAL A CA 1
ATOM 668 C C . VAL A 1 88 ? -0.432 -5.914 -12.803 1.00 63.56 88 VAL A C 1
ATOM 670 O O . VAL A 1 88 ? -1.538 -5.399 -12.913 1.00 63.56 88 VAL A O 1
ATOM 673 N N . ARG A 1 89 ? -0.260 -7.136 -12.290 1.00 68.31 89 ARG A N 1
ATOM 674 C CA . ARG A 1 89 ? -1.354 -8.116 -12.132 1.00 68.31 89 ARG A CA 1
ATOM 675 C C . ARG A 1 89 ? -1.517 -8.690 -10.719 1.00 68.31 89 ARG A C 1
ATOM 677 O O . ARG A 1 89 ? -2.138 -9.734 -10.559 1.00 68.31 89 ARG A O 1
ATOM 684 N N . SER A 1 90 ? -0.937 -8.054 -9.707 1.00 77.94 90 SER A N 1
ATOM 685 C CA . SER A 1 90 ? -1.081 -8.507 -8.319 1.00 77.94 90 SER A CA 1
ATOM 686 C C . SER A 1 90 ? -2.286 -7.838 -7.666 1.00 77.94 90 SER A C 1
ATOM 688 O O . SER A 1 90 ? -2.456 -6.633 -7.818 1.00 77.94 90 SER A O 1
ATOM 690 N N . THR A 1 91 ? -3.076 -8.607 -6.914 1.00 87.81 91 THR A N 1
ATOM 691 C CA . THR A 1 91 ? -4.112 -8.075 -6.019 1.00 87.81 91 THR A CA 1
ATOM 692 C C . THR A 1 91 ? -3.452 -7.201 -4.960 1.00 87.81 91 THR A C 1
ATOM 694 O O . THR A 1 91 ? -2.552 -7.667 -4.256 1.00 87.81 91 THR A O 1
ATOM 697 N N . SER A 1 92 ? -3.850 -5.936 -4.886 1.00 90.31 92 SER A N 1
ATOM 698 C CA . SER A 1 92 ? -3.347 -4.992 -3.894 1.00 90.31 92 SER A CA 1
ATOM 699 C C . SER A 1 92 ? -4.115 -5.106 -2.572 1.00 90.31 92 SER A C 1
ATOM 701 O O . SER A 1 92 ? -5.205 -5.674 -2.489 1.00 90.31 92 SER A O 1
ATOM 703 N N . LEU A 1 93 ? -3.577 -4.490 -1.524 1.00 92.31 93 LEU A N 1
ATOM 704 C CA . LEU A 1 93 ? -4.245 -4.299 -0.244 1.00 92.31 93 LEU A CA 1
ATOM 705 C C . LEU A 1 93 ? -5.587 -3.577 -0.431 1.00 92.31 93 LEU A C 1
ATOM 707 O O . LEU A 1 93 ? -6.578 -3.942 0.199 1.00 92.31 93 LEU A O 1
ATOM 711 N N . ALA A 1 94 ? -5.639 -2.591 -1.331 1.00 92.69 94 ALA A N 1
ATOM 712 C CA . ALA A 1 94 ? -6.871 -1.884 -1.651 1.00 92.69 94 ALA A CA 1
ATOM 713 C C . ALA A 1 94 ? -7.890 -2.804 -2.342 1.00 92.69 94 ALA A C 1
ATOM 715 O O . ALA A 1 94 ? -9.069 -2.752 -1.998 1.00 92.69 94 ALA A O 1
ATOM 716 N N . ASP A 1 95 ? -7.458 -3.701 -3.232 1.00 92.06 95 ASP A N 1
ATOM 717 C CA . ASP A 1 95 ? -8.350 -4.698 -3.834 1.00 92.06 95 ASP A CA 1
ATOM 718 C C . ASP A 1 95 ? -8.938 -5.633 -2.768 1.00 92.06 95 ASP A C 1
ATOM 720 O O . ASP A 1 95 ? -10.138 -5.912 -2.775 1.00 92.06 95 ASP A O 1
ATOM 724 N N . HIS A 1 96 ? -8.128 -6.071 -1.799 1.00 93.19 96 HIS A N 1
ATOM 725 C CA . HIS A 1 96 ? -8.607 -6.885 -0.679 1.00 93.19 96 HIS A CA 1
ATOM 726 C C . HIS A 1 96 ? -9.664 -6.156 0.163 1.00 93.19 96 HIS A C 1
ATOM 728 O O . HIS A 1 96 ? -10.704 -6.736 0.484 1.00 93.19 96 HIS A O 1
ATOM 734 N N . PHE A 1 97 ? -9.446 -4.876 0.478 1.00 93.56 97 PHE A N 1
ATOM 735 C CA . PHE A 1 97 ? -10.444 -4.058 1.170 1.00 93.56 97 PHE A CA 1
ATOM 736 C C . PHE A 1 97 ? -11.708 -3.855 0.322 1.00 93.56 97 PHE A C 1
ATOM 738 O O . PHE A 1 97 ? -12.822 -3.983 0.837 1.00 93.56 97 PHE A O 1
ATOM 745 N N . ALA A 1 98 ? -11.567 -3.608 -0.979 1.00 91.50 98 ALA A N 1
ATOM 746 C CA . ALA A 1 98 ? -12.698 -3.453 -1.887 1.00 91.50 98 ALA A CA 1
ATOM 747 C C . ALA A 1 98 ? -13.555 -4.729 -1.965 1.00 91.50 98 ALA A C 1
ATOM 749 O O . ALA A 1 98 ? -14.782 -4.637 -1.900 1.00 91.50 98 ALA A O 1
ATOM 750 N N . LEU A 1 99 ? -12.932 -5.913 -2.016 1.00 92.06 99 LEU A N 1
ATOM 751 C CA . LEU A 1 99 ? -13.624 -7.209 -1.949 1.00 92.06 99 LEU A CA 1
ATOM 752 C C . LEU A 1 99 ? -14.382 -7.396 -0.629 1.00 92.06 99 LEU A C 1
ATOM 754 O O . LEU A 1 99 ? -15.478 -7.951 -0.616 1.00 92.06 99 LEU A O 1
ATOM 758 N N . ALA A 1 100 ? -13.843 -6.877 0.473 1.00 92.25 100 ALA A N 1
ATOM 759 C CA . ALA A 1 100 ? -14.523 -6.841 1.764 1.00 92.25 100 ALA A CA 1
ATOM 760 C C . ALA A 1 100 ? -15.589 -5.730 1.863 1.00 92.25 100 ALA A C 1
ATOM 762 O O . ALA A 1 100 ? -16.159 -5.527 2.935 1.00 92.25 100 ALA A O 1
ATOM 763 N N . GLY A 1 101 ? -15.904 -5.020 0.776 1.00 91.75 101 GLY A N 1
ATOM 764 C CA . GLY A 1 101 ? -16.954 -4.001 0.720 1.00 91.75 101 GLY A CA 1
ATOM 765 C C . GLY A 1 101 ? -16.540 -2.631 1.260 1.00 91.75 101 GLY A C 1
ATOM 766 O O . GLY A 1 101 ? -17.411 -1.824 1.577 1.00 91.75 101 GLY A O 1
ATOM 767 N N . TYR A 1 102 ? -15.241 -2.362 1.386 1.00 91.81 102 TYR A N 1
ATOM 768 C CA . TYR A 1 102 ? -14.743 -1.037 1.740 1.00 91.81 102 TYR A CA 1
ATOM 769 C C . TYR A 1 102 ? -14.662 -0.112 0.522 1.00 91.81 102 TYR A C 1
ATOM 771 O O . TYR A 1 102 ? -14.394 -0.531 -0.607 1.00 91.81 102 TYR A O 1
ATOM 779 N N . THR A 1 103 ? -14.830 1.184 0.775 1.00 91.62 103 THR A N 1
ATOM 780 C CA . THR A 1 10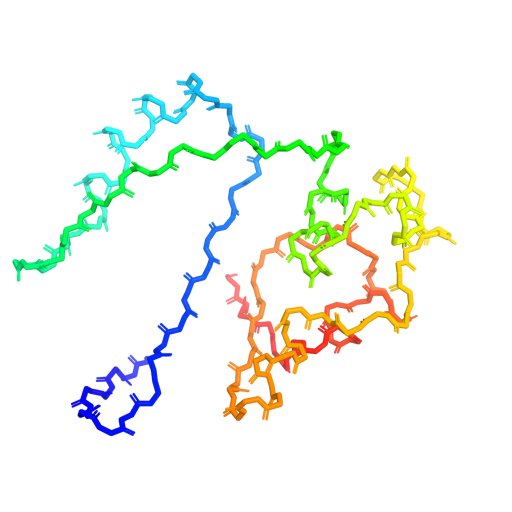3 ? -14.411 2.232 -0.159 1.00 91.62 103 THR A CA 1
ATOM 781 C C . THR A 1 103 ? -12.975 2.616 0.162 1.00 91.62 103 THR A C 1
ATOM 783 O O . THR A 1 103 ? -12.675 3.051 1.270 1.00 91.62 103 THR A O 1
ATOM 786 N N . THR A 1 104 ? -12.093 2.440 -0.813 1.00 93.31 104 THR A N 1
ATOM 787 C CA . THR A 1 104 ? -10.656 2.689 -0.710 1.00 93.31 104 THR A CA 1
ATOM 788 C C . THR A 1 104 ? -10.305 4.019 -1.355 1.00 93.31 104 THR A C 1
ATOM 790 O O . THR A 1 104 ? -10.744 4.331 -2.465 1.00 93.31 104 THR A O 1
ATOM 793 N N . VAL A 1 105 ? -9.501 4.805 -0.651 1.00 92.81 105 VAL A N 1
ATOM 794 C CA . VAL A 1 105 ? -9.111 6.154 -1.056 1.00 92.81 105 VAL A CA 1
ATOM 795 C C . VAL A 1 105 ? -7.617 6.318 -0.811 1.00 92.81 105 VAL A C 1
ATOM 797 O O . VAL A 1 105 ? -7.099 5.800 0.178 1.00 92.81 105 VAL A O 1
ATOM 800 N N . PHE A 1 106 ? -6.933 6.986 -1.733 1.00 90.81 106 PHE A N 1
ATOM 801 C CA . PHE A 1 106 ? -5.509 7.288 -1.645 1.00 90.81 106 PHE A CA 1
ATOM 802 C C . PHE A 1 106 ? -5.302 8.799 -1.463 1.00 90.81 106 PHE A C 1
ATOM 804 O O . PHE A 1 106 ? -6.123 9.594 -1.909 1.00 90.81 106 PHE A O 1
ATOM 811 N N . SER A 1 107 ? -4.231 9.208 -0.792 1.00 88.50 107 SER A N 1
ATOM 812 C CA . SER A 1 107 ? -3.812 10.610 -0.727 1.00 88.50 107 SER A CA 1
ATOM 813 C C . SER A 1 107 ? -2.306 10.661 -0.493 1.00 88.50 107 SER A C 1
ATOM 815 O O . SER A 1 107 ? -1.788 9.900 0.329 1.00 88.50 107 SER A O 1
ATOM 817 N N . GLY A 1 108 ? -1.609 11.536 -1.217 1.00 87.31 108 GLY A N 1
ATOM 818 C CA . GLY A 1 108 ? -0.171 11.754 -1.074 1.00 87.31 108 GLY A CA 1
ATOM 819 C C . GLY A 1 108 ? 0.674 11.185 -2.216 1.00 87.31 108 GLY A C 1
ATOM 820 O O . GLY A 1 108 ? 0.250 11.102 -3.365 1.00 87.31 108 GLY A O 1
ATOM 821 N N . ALA A 1 109 ? 1.928 10.846 -1.914 1.00 85.69 109 ALA A N 1
ATOM 822 C CA . ALA A 1 109 ? 2.931 10.545 -2.932 1.00 85.69 109 ALA A CA 1
ATOM 823 C C . ALA A 1 109 ? 2.769 9.135 -3.527 1.00 85.69 109 ALA A C 1
ATOM 825 O O . ALA A 1 109 ? 2.973 8.125 -2.850 1.00 85.69 109 ALA A O 1
ATOM 826 N N . TR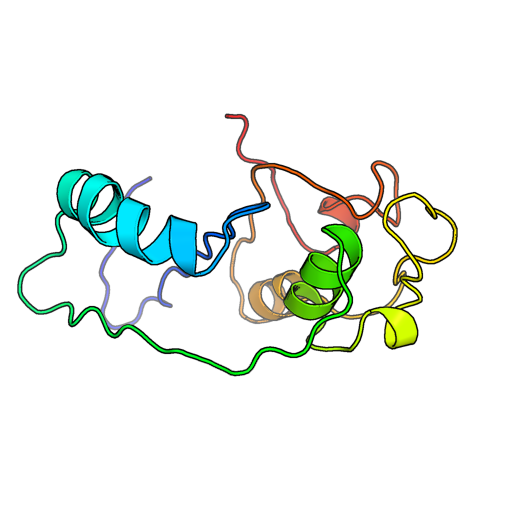P A 1 110 ? 2.466 9.060 -4.826 1.00 86.44 110 TRP A N 1
ATOM 827 C CA . TRP A 1 110 ? 2.409 7.802 -5.570 1.00 86.44 110 TRP A CA 1
ATOM 828 C C . TRP A 1 110 ? 3.696 7.556 -6.362 1.00 86.44 110 TRP A C 1
ATOM 830 O O . TRP A 1 110 ? 3.968 8.201 -7.374 1.00 86.44 110 TRP A O 1
ATOM 840 N N . SER A 1 111 ? 4.484 6.573 -5.933 1.00 82.94 111 SER A N 1
ATOM 841 C CA . SER A 1 111 ? 5.777 6.240 -6.544 1.00 82.94 111 SER A CA 1
ATOM 842 C C . SER A 1 111 ? 5.707 5.071 -7.528 1.00 82.94 111 SER A C 1
ATOM 844 O O . SER A 1 111 ? 6.734 4.624 -8.022 1.00 82.94 111 SER A O 1
ATOM 846 N N . MET A 1 112 ? 4.520 4.564 -7.881 1.00 82.19 112 MET A N 1
ATOM 847 C CA . MET A 1 112 ? 4.387 3.347 -8.698 1.00 82.19 112 MET A CA 1
ATOM 848 C C . MET A 1 112 ? 4.108 3.603 -10.182 1.00 82.19 112 MET A C 1
ATOM 850 O O . MET A 1 112 ? 3.964 2.642 -10.924 1.00 82.19 112 MET A O 1
ATOM 854 N N . GLY A 1 113 ? 4.149 4.858 -10.635 1.00 82.81 113 GLY A N 1
ATOM 855 C CA . GLY A 1 113 ? 3.875 5.267 -12.020 1.00 82.81 113 GLY A CA 1
ATOM 856 C C . GLY A 1 113 ? 2.533 5.990 -12.146 1.00 82.81 113 GLY A C 1
ATOM 857 O O . GLY A 1 113 ? 1.606 5.704 -11.402 1.00 82.81 113 GLY A O 1
ATOM 858 N N . LEU A 1 114 ? 2.440 6.962 -13.054 1.00 83.38 114 LEU A N 1
ATOM 859 C CA . LEU A 1 114 ? 1.312 7.906 -13.091 1.00 83.38 114 LEU A CA 1
ATOM 860 C C . LEU A 1 114 ? 0.207 7.540 -14.088 1.00 83.38 114 LEU A C 1
ATOM 862 O O . LEU A 1 114 ? -0.881 8.097 -14.019 1.00 83.38 114 LEU A O 1
ATOM 866 N N . SER A 1 115 ? 0.481 6.637 -15.027 1.00 83.69 115 SER A N 1
ATOM 867 C CA . SER A 1 115 ? -0.468 6.230 -16.063 1.00 83.69 115 SER A CA 1
ATOM 868 C C . SER A 1 115 ? -0.938 4.794 -15.850 1.00 83.69 115 SER A C 1
ATOM 870 O O . SER A 1 115 ? -0.196 3.993 -15.280 1.00 83.69 115 SER A O 1
ATOM 872 N N . PRO A 1 116 ? -2.123 4.411 -16.353 1.00 84.44 116 PRO A N 1
ATOM 873 C CA . PRO A 1 116 ? -2.529 3.014 -16.394 1.00 84.44 116 PRO A CA 1
ATOM 874 C C . PRO A 1 116 ? -1.476 2.126 -17.084 1.00 84.44 116 PRO A C 1
ATOM 876 O O . PRO A 1 116 ? -0.860 2.551 -18.066 1.00 84.44 116 PRO A O 1
ATOM 879 N N . PRO A 1 117 ? -1.260 0.888 -16.606 1.00 83.81 117 PRO A N 1
ATOM 880 C CA . PRO A 1 117 ? -1.907 0.244 -15.456 1.00 83.81 117 PRO A CA 1
ATOM 881 C C . PRO A 1 117 ? -1.243 0.571 -14.103 1.00 83.81 117 PRO A C 1
ATOM 883 O O . PRO A 1 117 ? -1.443 -0.137 -13.125 1.00 83.81 117 PRO A O 1
ATOM 886 N N . TYR A 1 118 ? -0.361 1.561 -14.040 1.00 84.12 118 TYR A N 1
ATOM 887 C CA . TYR A 1 118 ? 0.538 1.829 -12.919 1.00 84.12 118 TYR A CA 1
ATOM 888 C C . TYR A 1 118 ? 0.024 2.867 -11.916 1.00 84.12 118 TYR A C 1
ATOM 890 O O . TYR A 1 118 ? 0.543 2.922 -10.802 1.00 84.12 118 TYR A O 1
ATOM 898 N N . ASP A 1 119 ? -0.988 3.644 -12.294 1.00 87.56 119 ASP A N 1
ATOM 899 C CA . ASP A 1 119 ? -1.650 4.625 -11.436 1.00 87.56 119 ASP A CA 1
ATOM 900 C C . ASP A 1 119 ? -2.390 3.975 -10.254 1.00 87.56 119 ASP A C 1
ATOM 902 O O . ASP A 1 119 ? -2.727 2.790 -10.272 1.00 87.56 119 ASP A O 1
ATOM 906 N N . PHE A 1 120 ? -2.656 4.750 -9.200 1.00 89.06 120 PHE A N 1
ATOM 907 C CA . PHE A 1 120 ? -3.326 4.241 -7.996 1.00 89.06 120 PHE A CA 1
ATOM 908 C C . PHE A 1 120 ? -4.735 3.706 -8.290 1.00 89.06 120 PHE A C 1
ATOM 910 O O . PHE A 1 120 ? -5.176 2.744 -7.656 1.00 89.06 120 PHE A O 1
ATOM 917 N N . LYS A 1 121 ? -5.426 4.279 -9.286 1.00 89.81 121 LYS A N 1
ATOM 918 C CA . LYS A 1 121 ? -6.766 3.845 -9.705 1.00 89.81 121 LYS A CA 1
ATOM 919 C C . LYS A 1 121 ? -6.749 2.426 -10.255 1.00 89.81 121 LYS A C 1
ATOM 921 O O . LYS A 1 121 ? -7.574 1.605 -9.858 1.00 89.81 121 LYS A O 1
ATOM 926 N N . SER A 1 122 ? -5.753 2.092 -11.075 1.00 87.50 122 SER A N 1
ATOM 927 C CA . SER A 1 122 ? -5.535 0.721 -11.550 1.00 87.50 122 SER A CA 1
ATOM 928 C C . SER A 1 122 ? -5.132 -0.246 -10.430 1.00 87.50 122 SER A C 1
ATOM 930 O O . SER A 1 122 ? -5.081 -1.451 -10.670 1.00 87.50 122 SER A O 1
ATOM 932 N N . ARG A 1 123 ? -4.828 0.247 -9.216 1.00 86.81 123 ARG A N 1
ATOM 933 C CA . ARG A 1 123 ? -4.435 -0.547 -8.033 1.00 86.81 123 ARG A CA 1
ATOM 934 C C . ARG A 1 123 ? -5.513 -0.642 -6.962 1.00 86.81 123 ARG A C 1
ATOM 936 O O . ARG A 1 123 ? -5.190 -0.941 -5.815 1.00 86.81 123 ARG A O 1
ATOM 943 N N . GLY A 1 124 ? -6.767 -0.391 -7.321 1.00 88.81 124 GLY A N 1
ATOM 944 C CA . GLY A 1 124 ? -7.908 -0.644 -6.443 1.00 88.81 124 GLY A CA 1
ATOM 945 C C . GLY A 1 124 ? -8.319 0.535 -5.568 1.00 88.81 124 GLY A C 1
ATOM 946 O O . GLY A 1 124 ? -9.257 0.399 -4.786 1.00 88.81 124 GLY A O 1
ATOM 947 N N . PHE A 1 125 ? -7.674 1.698 -5.686 1.00 91.75 125 PHE A N 1
ATOM 948 C CA . PHE A 1 125 ? -8.111 2.924 -5.014 1.00 91.75 125 PHE A CA 1
ATOM 949 C C . PHE A 1 125 ? -9.141 3.665 -5.877 1.00 91.75 125 PHE A C 1
ATOM 951 O O . PHE A 1 125 ? -8.881 3.981 -7.036 1.00 91.75 125 PHE A O 1
ATOM 958 N N . LYS A 1 126 ? -10.327 3.950 -5.329 1.00 87.88 126 LYS A N 1
ATOM 959 C CA . LYS A 1 126 ? -11.454 4.510 -6.101 1.00 87.88 126 LYS A CA 1
ATOM 960 C C . LYS A 1 126 ? -11.395 6.026 -6.268 1.00 87.88 126 LYS A C 1
ATOM 962 O O . LYS A 1 126 ? -11.969 6.557 -7.214 1.00 87.88 126 LYS A O 1
ATOM 967 N N . ALA A 1 127 ? -10.734 6.713 -5.346 1.00 81.38 127 ALA A N 1
ATOM 968 C CA . ALA A 1 127 ? -10.635 8.162 -5.333 1.00 81.38 127 ALA A CA 1
ATOM 969 C C . ALA A 1 127 ? -9.293 8.610 -4.752 1.00 81.38 127 ALA A C 1
ATOM 971 O O . ALA A 1 127 ? -8.632 7.854 -4.034 1.00 81.38 127 ALA A O 1
ATOM 972 N N . GLU A 1 128 ? -8.939 9.850 -5.062 1.00 74.88 128 GLU A N 1
ATOM 973 C CA . GLU A 1 128 ? -7.875 10.591 -4.402 1.00 74.88 128 GLU A CA 1
ATOM 974 C C . GLU A 1 128 ? -8.514 11.663 -3.517 1.00 74.88 128 GLU A C 1
ATOM 976 O O . GLU A 1 128 ? -9.489 12.293 -3.931 1.00 74.88 128 GLU A O 1
ATOM 981 N N . ILE A 1 129 ? -8.018 11.835 -2.292 1.00 69.81 129 ILE A N 1
ATOM 982 C CA . ILE A 1 129 ? -8.329 13.037 -1.510 1.00 69.81 129 ILE A CA 1
ATOM 983 C C . ILE A 1 129 ? -7.341 14.095 -1.971 1.00 69.81 129 ILE A C 1
ATOM 985 O O . ILE A 1 129 ? -6.155 13.995 -1.647 1.00 69.81 129 ILE A O 1
ATOM 989 N N . GLU A 1 130 ? -7.840 15.065 -2.737 1.00 56.66 130 GLU A N 1
ATOM 990 C CA . GLU A 1 130 ? -7.121 16.307 -3.012 1.00 56.66 130 GLU A CA 1
ATOM 991 C C . GLU A 1 130 ? -6.811 16.986 -1.672 1.00 56.66 130 GLU A C 1
ATOM 993 O O . GLU A 1 130 ? -7.708 17.205 -0.851 1.00 56.66 130 GLU A O 1
ATOM 998 N N . SER A 1 131 ? -5.522 17.219 -1.433 1.00 51.31 131 SER A N 1
ATOM 999 C CA . SER A 1 131 ? -4.985 17.918 -0.265 1.00 51.31 131 SER A CA 1
ATOM 1000 C C . SER A 1 131 ? -4.913 19.416 -0.503 1.00 51.31 131 SER A C 1
ATOM 1002 O O . SER A 1 131 ? -4.386 19.775 -1.583 1.00 51.31 131 SER A O 1
#

pLDDT: mean 74.52, std 14.51, range [37.19, 93.56]

Secondary structure (DSSP, 8-state):
------TTSPPP------SS--HHHHHHHIIIIIHHH--PPTT-------------SSHHHHHHHHHHSS-TTTTT---TT-TT---SSPPPHHHHHHHTTPPPEE-S---S-SSTTSSSGGGT--EE---